Protein AF-A0ABD7TT20-F1 (afdb_monomer)

Structure (mmCIF, N/CA/C/O backbone):
data_AF-A0ABD7TT20-F1
#
_entry.id   AF-A0ABD7TT20-F1
#
loop_
_atom_site.group_PDB
_atom_site.id
_atom_site.type_symbol
_atom_site.label_atom_id
_atom_site.label_alt_id
_atom_site.label_comp_id
_atom_site.label_asym_id
_atom_site.label_entity_id
_atom_site.label_seq_id
_atom_site.pdbx_PDB_ins_code
_atom_site.Cartn_x
_atom_site.Cartn_y
_atom_site.Cartn_z
_atom_site.occupancy
_atom_site.B_iso_or_equiv
_atom_site.auth_seq_id
_atom_site.auth_comp_id
_atom_site.auth_asym_id
_atom_site.auth_atom_id
_atom_site.pdbx_PDB_model_num
ATOM 1 N N . MET A 1 1 ? 23.352 17.289 -21.894 1.00 82.25 1 MET A N 1
ATOM 2 C CA . MET A 1 1 ? 22.065 17.000 -21.234 1.00 82.25 1 MET A CA 1
ATOM 3 C C . MET A 1 1 ? 21.741 15.534 -21.450 1.00 82.25 1 MET A C 1
ATOM 5 O O . MET A 1 1 ? 21.572 15.135 -22.595 1.00 82.25 1 MET A O 1
ATOM 9 N N . ILE A 1 2 ? 21.725 14.743 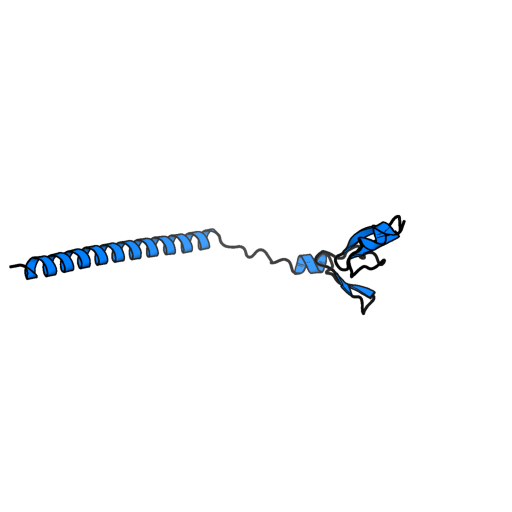-20.380 1.00 92.44 2 ILE A N 1
ATOM 10 C CA . ILE A 1 2 ? 21.410 13.306 -20.400 1.00 92.44 2 ILE A CA 1
ATOM 11 C C . ILE A 1 2 ? 20.335 13.056 -19.340 1.00 92.44 2 ILE A C 1
ATOM 13 O O . ILE A 1 2 ? 20.333 13.717 -18.303 1.00 92.44 2 ILE A O 1
ATOM 17 N N . VAL A 1 3 ? 19.407 12.138 -19.609 1.00 94.00 3 VAL A N 1
ATOM 18 C CA . VAL A 1 3 ? 18.374 11.738 -18.647 1.00 94.00 3 VAL A CA 1
ATOM 19 C C . VAL A 1 3 ? 18.703 10.352 -18.114 1.00 94.00 3 VAL A C 1
ATOM 21 O O . VAL A 1 3 ? 18.972 9.434 -18.885 1.00 94.00 3 VAL A O 1
ATOM 24 N N . TYR A 1 4 ? 18.659 10.218 -16.795 1.00 96.00 4 TYR A N 1
ATOM 25 C CA . TYR A 1 4 ? 18.738 8.946 -16.089 1.00 96.00 4 TYR A CA 1
ATOM 26 C C . TYR A 1 4 ? 17.387 8.646 -15.453 1.00 96.00 4 TYR A C 1
ATOM 28 O O . TYR A 1 4 ? 16.665 9.554 -15.055 1.00 96.00 4 TYR A O 1
ATOM 36 N N . TYR A 1 5 ? 17.054 7.375 -15.328 1.00 95.56 5 TYR A N 1
ATOM 37 C CA . TYR A 1 5 ? 15.871 6.894 -14.634 1.00 95.56 5 TYR A CA 1
ATOM 38 C C . TYR A 1 5 ? 16.337 6.087 -13.430 1.00 95.56 5 TYR A C 1
ATOM 40 O O . TYR A 1 5 ? 17.174 5.202 -13.592 1.00 95.56 5 TYR A O 1
ATOM 48 N N . SER A 1 6 ? 15.818 6.354 -12.230 1.00 95.56 6 SER A N 1
ATOM 49 C CA . SER A 1 6 ? 15.973 5.397 -11.125 1.00 95.56 6 SER A CA 1
A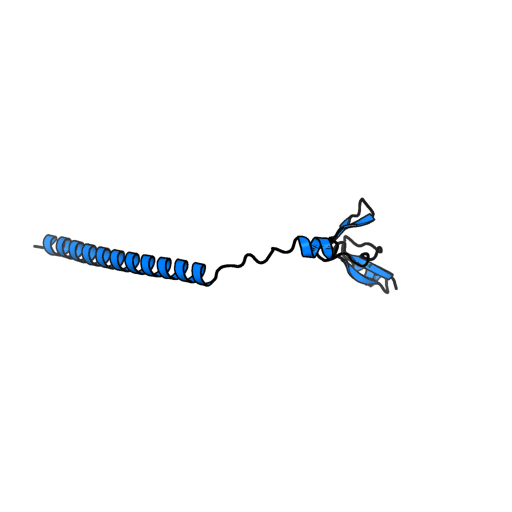TOM 50 C C . SER A 1 6 ? 15.371 4.057 -11.525 1.00 95.56 6 SER A C 1
ATOM 52 O O . SER A 1 6 ? 14.484 4.018 -12.371 1.00 95.56 6 SER A O 1
ATOM 54 N N . TYR A 1 7 ? 15.742 2.961 -10.868 1.00 95.62 7 TYR A N 1
ATOM 55 C CA . TYR A 1 7 ? 15.097 1.665 -11.132 1.00 95.62 7 TYR A CA 1
ATOM 56 C C . TYR A 1 7 ? 13.592 1.636 -10.804 1.00 95.62 7 TYR A C 1
ATOM 58 O O . TYR A 1 7 ? 12.914 0.686 -11.167 1.00 95.62 7 TYR A O 1
ATOM 66 N N . SER A 1 8 ? 13.043 2.679 -10.174 1.00 93.81 8 SER A N 1
ATOM 67 C CA . SER A 1 8 ? 11.601 2.887 -9.971 1.00 93.81 8 SER A CA 1
ATOM 68 C C . SER A 1 8 ? 10.931 3.753 -11.050 1.00 93.81 8 SER A C 1
ATOM 70 O O . SER A 1 8 ? 9.728 3.994 -10.985 1.00 93.81 8 SER A O 1
ATOM 72 N N . GLY A 1 9 ? 11.683 4.250 -12.037 1.00 91.88 9 GLY A N 1
ATOM 73 C CA . GLY A 1 9 ? 11.156 5.054 -13.144 1.00 91.88 9 GLY A CA 1
ATOM 74 C C . GLY A 1 9 ? 11.200 6.561 -12.952 1.00 91.88 9 GLY A C 1
ATOM 75 O O . GLY A 1 9 ? 10.742 7.279 -13.840 1.00 91.88 9 GLY A O 1
ATOM 76 N N . GLN A 1 10 ? 11.737 7.061 -11.837 1.00 93.12 10 GLN A N 1
ATOM 77 C CA . GLN A 1 10 ? 11.841 8.498 -11.609 1.00 93.12 10 GLN A CA 1
ATOM 78 C C . GLN A 1 10 ? 12.927 9.091 -12.519 1.00 93.12 10 GLN A C 1
ATOM 80 O O . GLN A 1 10 ? 14.070 8.635 -12.457 1.00 93.12 10 GLN A O 1
ATOM 85 N N . PRO A 1 11 ? 12.609 10.095 -13.355 1.00 94.25 11 PRO A N 1
ATOM 86 C CA . PRO A 1 11 ? 13.590 10.719 -14.229 1.00 94.25 11 PRO A CA 1
ATOM 87 C C . PRO A 1 11 ? 14.446 11.749 -13.479 1.00 94.25 11 PRO A C 1
ATOM 89 O O . PRO A 1 11 ? 13.948 12.523 -12.661 1.00 94.25 11 PRO A O 1
ATOM 92 N N . TYR A 1 12 ? 15.725 11.807 -13.832 1.00 94.88 12 TYR A N 1
ATOM 93 C CA . TYR A 1 12 ? 16.717 12.762 -13.357 1.00 94.88 12 TYR A CA 1
ATOM 94 C C . TYR A 1 12 ? 17.416 13.386 -14.557 1.00 94.88 12 TYR A C 1
ATOM 96 O O . TYR A 1 12 ? 17.975 12.689 -15.407 1.00 94.88 12 TYR A O 1
ATOM 104 N N . LEU A 1 13 ? 17.380 14.712 -14.624 1.00 94.75 13 LEU A N 1
ATOM 105 C CA . LEU A 1 13 ? 18.069 15.476 -15.649 1.00 94.75 13 LEU A CA 1
ATOM 106 C C . LEU A 1 13 ? 19.497 15.773 -15.192 1.00 94.75 13 LEU A C 1
ATOM 108 O O . LEU A 1 13 ? 19.685 16.358 -14.132 1.00 94.75 13 LEU A O 1
ATOM 112 N N . VAL A 1 14 ? 20.482 15.408 -16.010 1.00 94.56 14 VAL A N 1
ATOM 113 C CA . VAL A 1 14 ? 21.898 15.693 -15.761 1.00 94.56 14 VAL A CA 1
ATOM 114 C C . VAL A 1 14 ? 22.400 16.680 -16.806 1.00 94.56 14 VAL A C 1
ATOM 116 O O . VAL A 1 14 ? 22.430 16.380 -18.012 1.00 94.56 14 VAL A O 1
ATOM 119 N N . MET A 1 15 ? 22.785 17.872 -16.352 1.00 92.31 15 MET A N 1
ATOM 120 C CA . MET A 1 15 ? 23.358 18.911 -17.207 1.00 92.31 15 MET A CA 1
ATOM 121 C C . MET A 1 15 ? 24.869 19.044 -17.025 1.00 92.31 15 MET A C 1
ATOM 123 O O . MET A 1 15 ? 25.565 19.277 -18.014 1.00 92.31 15 MET A O 1
ATOM 127 N N . ASP A 1 16 ? 25.367 18.834 -15.808 1.00 92.75 16 ASP A N 1
ATOM 128 C CA . ASP A 1 16 ? 26.779 18.960 -15.448 1.00 92.75 16 ASP A CA 1
ATOM 129 C C . ASP A 1 16 ? 27.278 17.806 -14.553 1.00 92.75 16 ASP A C 1
ATOM 131 O O . ASP A 1 16 ? 26.575 16.827 -14.288 1.00 92.75 16 ASP A O 1
ATOM 135 N N . TYR A 1 17 ? 28.537 17.899 -14.117 1.00 87.62 17 TYR A N 1
ATOM 136 C CA . TYR A 1 17 ? 29.164 16.892 -13.261 1.00 87.62 17 TYR A CA 1
ATOM 137 C C . TYR A 1 17 ? 28.624 16.889 -11.823 1.00 87.62 17 TYR A C 1
ATOM 139 O O . TYR A 1 17 ? 28.674 15.861 -11.148 1.00 87.62 17 TYR A O 1
ATOM 147 N N . ASP A 1 18 ? 28.111 18.013 -11.329 1.00 91.12 18 ASP A N 1
ATOM 148 C CA . ASP A 1 18 ? 27.554 18.080 -9.979 1.00 91.12 18 ASP A CA 1
ATOM 149 C C . ASP A 1 18 ? 26.174 17.421 -9.910 1.00 91.12 18 ASP A C 1
ATOM 151 O O . ASP A 1 18 ? 25.826 16.837 -8.882 1.00 91.12 18 ASP A O 1
ATOM 155 N N . ASP A 1 19 ? 25.420 17.415 -11.008 1.00 90.12 19 ASP A N 1
ATOM 156 C CA . ASP A 1 19 ? 24.173 16.660 -11.126 1.00 90.12 19 ASP A CA 1
ATOM 157 C C . ASP A 1 19 ? 24.388 15.141 -11.083 1.00 90.12 19 ASP A C 1
ATOM 159 O O . ASP A 1 19 ? 23.569 14.427 -10.501 1.00 90.12 19 ASP A O 1
ATOM 163 N N . LEU A 1 20 ? 25.515 14.635 -11.604 1.00 88.12 20 LEU A N 1
ATOM 164 C CA . LEU A 1 20 ? 25.858 13.207 -11.512 1.00 88.12 20 LEU A CA 1
ATOM 165 C C . LEU A 1 20 ? 25.967 12.728 -10.060 1.00 88.12 20 LEU A C 1
ATOM 167 O O . LEU A 1 20 ? 25.612 11.592 -9.758 1.00 88.12 20 LEU A O 1
ATOM 171 N N . LYS A 1 21 ? 26.415 13.595 -9.144 1.00 89.50 21 LYS A N 1
ATOM 172 C CA . LYS A 1 21 ? 26.548 13.271 -7.713 1.00 89.50 21 LYS A CA 1
ATOM 173 C C . LYS A 1 21 ? 25.202 13.182 -6.989 1.00 89.50 21 LYS A C 1
ATOM 175 O O . LYS A 1 21 ? 25.152 12.668 -5.876 1.00 89.50 21 LYS A O 1
ATOM 180 N N . LYS A 1 22 ? 24.131 13.714 -7.587 1.00 91.31 22 LYS A N 1
ATOM 181 C CA . LYS A 1 22 ? 22.771 13.721 -7.021 1.00 91.31 22 LYS A CA 1
ATOM 182 C C . LYS A 1 22 ? 21.947 12.512 -7.468 1.00 91.31 22 LYS A C 1
ATOM 184 O O . LYS A 1 22 ? 20.815 12.353 -7.011 1.00 91.31 22 LYS A O 1
ATOM 189 N N . LEU A 1 23 ? 22.478 11.691 -8.376 1.00 92.00 23 LEU A N 1
ATOM 190 C CA . LEU A 1 23 ? 21.791 10.500 -8.855 1.00 92.00 23 LEU A CA 1
ATOM 191 C C . LEU A 1 23 ? 21.687 9.441 -7.744 1.00 92.00 23 LEU A C 1
ATOM 193 O O . LEU A 1 23 ? 22.619 9.278 -6.953 1.00 92.00 23 LEU A O 1
ATOM 197 N N . PRO A 1 24 ? 20.576 8.689 -7.689 1.00 93.62 24 PRO A N 1
ATOM 198 C CA . PRO A 1 24 ? 20.490 7.479 -6.881 1.00 93.62 24 PRO A CA 1
ATOM 199 C C . PRO A 1 24 ? 21.582 6.463 -7.244 1.00 93.62 24 PRO A C 1
ATOM 201 O O . PRO A 1 24 ? 22.110 6.468 -8.354 1.00 93.62 24 PRO A O 1
ATOM 204 N N . SER A 1 25 ? 21.860 5.529 -6.331 1.00 93.06 25 SER A N 1
ATOM 205 C CA . SER A 1 25 ? 22.822 4.441 -6.563 1.00 93.06 25 SER A CA 1
ATOM 206 C C . SER A 1 25 ? 22.431 3.520 -7.722 1.00 93.06 25 SER A C 1
ATOM 208 O O . SER A 1 25 ? 23.305 2.955 -8.372 1.00 93.06 25 SER A O 1
ATOM 210 N N . GLN A 1 26 ? 21.130 3.370 -7.977 1.00 95.12 26 GLN A N 1
ATOM 211 C CA . GLN A 1 26 ? 20.578 2.512 -9.021 1.00 95.12 26 GLN A CA 1
ATOM 212 C C . GLN A 1 26 ? 19.818 3.348 -10.043 1.00 95.12 26 GLN A C 1
ATOM 214 O O . GLN A 1 26 ? 18.686 3.788 -9.807 1.00 95.12 26 GLN A O 1
ATOM 219 N N . VAL A 1 27 ? 20.467 3.570 -11.182 1.00 95.62 27 VAL A N 1
ATOM 220 C CA . VAL A 1 27 ? 19.929 4.328 -12.307 1.00 95.62 27 VAL A CA 1
ATOM 221 C C . VAL A 1 27 ? 20.267 3.654 -13.629 1.00 95.62 27 VAL A C 1
ATOM 223 O O . VAL A 1 27 ? 21.306 3.020 -13.778 1.00 95.62 27 VAL A O 1
ATOM 226 N N . THR A 1 28 ? 19.403 3.840 -14.616 1.00 95.69 28 THR A N 1
ATOM 227 C CA . THR A 1 28 ? 19.594 3.400 -15.997 1.00 95.69 28 THR A CA 1
ATOM 228 C C . THR A 1 28 ? 19.331 4.560 -16.952 1.00 95.69 28 THR A C 1
ATOM 230 O O . THR A 1 28 ? 18.571 5.474 -16.641 1.00 95.69 28 THR A O 1
ATOM 233 N N . GLN A 1 29 ? 19.947 4.548 -18.131 1.00 94.94 29 GLN A N 1
ATOM 234 C CA . GLN A 1 29 ? 19.588 5.479 -19.213 1.00 94.94 29 GLN A CA 1
ATOM 235 C C . GLN A 1 29 ? 18.435 4.937 -20.074 1.00 94.94 29 GLN A C 1
ATOM 237 O O . GLN A 1 29 ? 17.923 5.633 -20.949 1.00 94.94 29 GLN A O 1
ATOM 242 N N . ILE A 1 30 ? 18.013 3.692 -19.832 1.00 95.62 30 ILE A N 1
ATOM 243 C CA . ILE A 1 30 ? 16.923 3.050 -20.560 1.00 95.62 30 ILE A CA 1
ATOM 244 C C . ILE A 1 30 ? 15.597 3.596 -20.028 1.00 95.62 30 ILE A C 1
ATOM 246 O O . ILE A 1 30 ? 15.226 3.350 -18.882 1.00 95.62 30 ILE A O 1
ATOM 250 N N . LYS A 1 31 ? 14.868 4.328 -20.873 1.00 93.56 31 LYS A N 1
ATOM 251 C CA . LYS A 1 31 ? 13.541 4.868 -20.548 1.00 93.56 31 LYS A CA 1
ATOM 252 C C . LYS A 1 31 ? 12.534 3.727 -20.306 1.00 93.56 31 LYS A C 1
ATOM 254 O O . LYS A 1 31 ? 12.534 2.775 -21.090 1.00 93.56 31 LYS A O 1
ATOM 259 N N . PRO A 1 32 ? 11.641 3.841 -19.300 1.00 92.88 32 PRO A N 1
ATOM 260 C CA . PRO A 1 32 ? 10.485 2.960 -19.177 1.00 92.88 32 PRO A CA 1
ATOM 261 C C . PRO A 1 32 ? 9.693 2.890 -20.495 1.00 92.88 32 PRO A C 1
ATOM 263 O O . PRO A 1 32 ? 9.364 3.945 -21.053 1.00 92.88 32 PRO A O 1
ATOM 266 N N . PRO A 1 33 ? 9.393 1.691 -21.023 1.00 91.81 33 PRO A N 1
ATOM 267 C CA . PRO A 1 33 ? 8.589 1.546 -22.226 1.00 91.81 33 PRO A CA 1
ATOM 268 C C . PRO A 1 33 ? 7.196 2.145 -22.023 1.00 91.81 33 PRO A C 1
ATOM 270 O O . PRO A 1 33 ? 6.662 2.193 -20.916 1.00 91.81 33 PRO A O 1
ATOM 273 N N . GLU A 1 34 ? 6.588 2.608 -23.108 1.00 88.75 34 GLU A N 1
ATOM 274 C CA . GLU A 1 34 ? 5.210 3.087 -23.051 1.00 88.75 34 GLU A CA 1
ATOM 275 C C . GLU A 1 34 ? 4.252 1.904 -22.855 1.00 88.75 34 GLU A C 1
ATOM 277 O O . GLU A 1 34 ? 4.439 0.834 -23.431 1.00 88.75 34 GLU A O 1
ATOM 282 N N . GLY A 1 35 ? 3.219 2.091 -22.031 1.00 84.19 35 GLY A N 1
ATOM 283 C CA . GLY A 1 35 ? 2.177 1.082 -21.817 1.00 84.19 35 GLY A CA 1
ATOM 284 C C . GLY A 1 35 ? 2.399 0.120 -20.646 1.00 84.19 35 GLY A C 1
ATOM 285 O O . GLY A 1 35 ? 1.485 -0.657 -20.357 1.00 84.19 35 GLY A O 1
ATOM 286 N N . ILE A 1 36 ? 3.530 0.201 -19.932 1.00 90.12 36 ILE A N 1
ATOM 287 C CA . ILE A 1 36 ? 3.644 -0.420 -18.603 1.00 90.12 36 ILE A CA 1
ATOM 288 C C . ILE A 1 36 ? 2.960 0.464 -17.557 1.00 90.12 36 ILE A C 1
ATOM 290 O O . ILE A 1 36 ? 3.094 1.688 -17.555 1.00 90.12 36 ILE A O 1
ATOM 294 N N . TYR A 1 37 ? 2.194 -0.165 -16.679 1.00 87.56 37 TYR A N 1
ATOM 295 C CA . TYR A 1 37 ? 1.429 0.473 -15.621 1.00 87.56 37 TYR A CA 1
ATOM 296 C C . TYR A 1 37 ? 2.134 0.285 -14.282 1.00 87.56 37 TYR A C 1
ATOM 298 O O . TYR A 1 37 ? 2.710 -0.769 -14.012 1.00 87.56 37 TYR A O 1
ATOM 306 N N . ALA A 1 38 ? 2.099 1.319 -13.442 1.00 83.50 38 ALA A N 1
ATOM 307 C CA . ALA A 1 38 ? 2.659 1.245 -12.099 1.00 83.50 38 ALA A CA 1
ATOM 308 C C . ALA A 1 38 ? 1.864 0.249 -11.224 1.00 83.50 38 ALA A C 1
ATOM 310 O O . ALA A 1 38 ? 0.638 0.180 -11.356 1.00 83.50 38 ALA A O 1
ATOM 311 N N . PRO A 1 39 ? 2.523 -0.472 -10.295 1.00 88.75 39 PRO A N 1
ATOM 312 C CA . PRO A 1 39 ? 3.961 -0.429 -10.000 1.00 88.75 39 PRO A CA 1
ATOM 313 C C . PRO A 1 39 ? 4.823 -1.184 -11.035 1.00 88.75 39 PRO A C 1
ATOM 315 O O . PRO A 1 39 ? 4.443 -2.252 -11.508 1.00 88.75 39 PRO A O 1
ATOM 318 N N . TYR A 1 40 ? 6.004 -0.640 -11.352 1.00 93.25 40 TYR A N 1
ATOM 319 C CA . TYR A 1 40 ? 7.011 -1.245 -12.238 1.00 93.25 40 TYR A CA 1
ATOM 320 C C . TYR A 1 40 ? 8.437 -0.958 -11.737 1.00 93.25 40 TYR A C 1
ATOM 322 O O . TYR A 1 40 ? 8.639 -0.039 -10.940 1.00 93.25 40 TYR A O 1
ATOM 330 N N . HIS A 1 41 ? 9.422 -1.734 -12.195 1.00 95.25 41 HIS A N 1
ATOM 331 C CA . HIS A 1 41 ? 10.839 -1.545 -11.864 1.00 95.25 41 HIS A CA 1
ATOM 332 C C . HIS A 1 41 ? 11.772 -1.968 -13.009 1.00 95.25 41 HIS A C 1
ATOM 334 O O . HIS A 1 41 ? 11.348 -2.669 -13.923 1.00 95.25 41 HIS A O 1
ATOM 340 N N . PHE A 1 42 ? 13.030 -1.534 -12.976 1.00 96.69 42 PHE A N 1
ATOM 341 C CA . PHE A 1 42 ? 14.068 -1.970 -13.913 1.00 96.69 42 PHE A CA 1
ATOM 342 C C . PHE A 1 42 ? 14.799 -3.207 -13.373 1.00 96.69 42 PHE A C 1
ATOM 344 O O . PHE A 1 42 ? 15.283 -3.183 -12.240 1.00 96.69 42 PHE A O 1
ATOM 351 N N . ASP A 1 43 ? 14.881 -4.265 -14.178 1.00 95.94 43 ASP A N 1
ATOM 352 C CA . ASP A 1 43 ? 15.703 -5.446 -13.914 1.00 95.94 43 ASP A CA 1
ATOM 353 C C . ASP A 1 43 ? 17.073 -5.258 -14.574 1.00 95.94 43 ASP A C 1
ATOM 355 O O . ASP A 1 43 ? 17.190 -5.177 -15.798 1.00 95.94 43 ASP A O 1
ATOM 359 N N . GLU A 1 44 ? 18.122 -5.170 -13.759 1.00 94.69 44 GLU A N 1
ATOM 360 C CA . GLU A 1 44 ? 19.488 -4.955 -14.236 1.00 94.69 44 GLU A CA 1
ATOM 361 C C . GLU A 1 44 ? 20.139 -6.191 -14.861 1.00 94.69 44 GLU A C 1
ATOM 363 O O . GLU A 1 44 ? 21.056 -6.041 -15.668 1.00 94.69 44 GLU A O 1
ATOM 368 N N . ASN A 1 45 ? 19.667 -7.395 -14.525 1.00 94.75 45 ASN A N 1
ATOM 369 C CA . ASN A 1 45 ? 20.192 -8.635 -15.091 1.00 94.75 45 ASN A CA 1
ATOM 370 C C . ASN A 1 45 ? 19.684 -8.826 -16.519 1.00 94.75 45 ASN A C 1
ATOM 372 O O . ASN A 1 45 ? 20.437 -9.232 -17.402 1.00 94.75 45 ASN A O 1
ATOM 376 N N . GLU A 1 46 ? 18.406 -8.520 -16.738 1.00 92.88 46 GLU A N 1
ATOM 377 C CA . GLU A 1 46 ? 17.771 -8.624 -18.052 1.00 92.88 46 GLU A CA 1
ATOM 378 C C . GLU A 1 46 ? 17.887 -7.329 -18.873 1.00 92.88 46 GLU A C 1
ATOM 380 O O . GLU A 1 46 ? 17.738 -7.347 -20.095 1.00 92.88 46 GLU A O 1
ATOM 385 N N . GLY A 1 47 ? 18.183 -6.198 -18.226 1.00 93.81 47 GLY A N 1
ATOM 386 C CA . GLY A 1 47 ? 18.293 -4.890 -18.869 1.00 93.81 47 GLY A CA 1
ATOM 387 C C . GLY A 1 47 ? 16.950 -4.331 -19.350 1.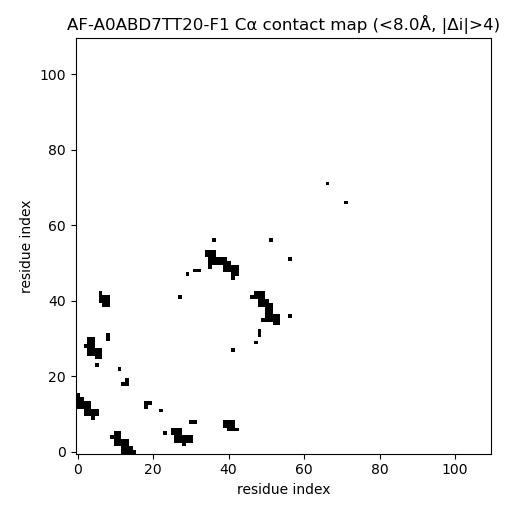00 93.81 47 GLY A C 1
ATOM 388 O O . GLY A 1 47 ? 16.921 -3.529 -20.288 1.00 93.81 47 GLY A O 1
ATOM 389 N N . VAL A 1 48 ? 15.837 -4.754 -18.742 1.00 95.00 48 VAL A N 1
ATOM 390 C CA . VAL A 1 48 ? 14.470 -4.417 -19.168 1.00 95.00 48 VAL A CA 1
ATOM 391 C C . VAL A 1 48 ? 13.608 -3.930 -18.008 1.00 95.00 48 VAL A C 1
ATOM 393 O O . VAL A 1 48 ? 13.879 -4.177 -16.838 1.00 95.00 48 VAL A O 1
ATOM 396 N N . TRP A 1 49 ? 12.536 -3.216 -18.342 1.00 95.19 49 TRP A N 1
ATOM 397 C CA . TRP A 1 49 ? 11.537 -2.783 -17.372 1.00 95.19 49 TRP A CA 1
ATOM 398 C C . TRP A 1 49 ? 10.468 -3.856 -17.176 1.00 95.19 49 TRP A C 1
ATOM 400 O O . TRP A 1 49 ? 9.836 -4.286 -18.140 1.00 95.19 49 TRP A O 1
ATOM 410 N N . ILE A 1 50 ? 10.223 -4.221 -15.922 1.00 94.00 50 ILE A N 1
ATOM 411 C CA . ILE A 1 50 ? 9.216 -5.188 -15.496 1.00 94.00 50 ILE A CA 1
ATOM 412 C C . ILE A 1 50 ? 8.025 -4.439 -14.896 1.00 94.00 50 ILE A C 1
ATOM 414 O O . ILE A 1 50 ? 8.153 -3.709 -13.912 1.00 94.00 50 ILE A O 1
ATOM 418 N N . GLY A 1 51 ? 6.846 -4.635 -15.479 1.00 90.50 51 GLY A N 1
ATOM 419 C CA . GLY A 1 51 ? 5.592 -4.024 -15.048 1.00 90.50 51 GLY A CA 1
ATOM 420 C C . GLY A 1 51 ? 4.391 -4.752 -15.643 1.00 90.50 51 GLY A C 1
ATOM 421 O O . GLY A 1 51 ? 4.550 -5.663 -16.450 1.00 90.50 51 GLY A O 1
ATOM 422 N N . SER A 1 52 ? 3.184 -4.355 -15.242 1.00 91.38 52 SER A N 1
ATOM 423 C CA . SER A 1 52 ? 1.951 -4.895 -15.831 1.00 91.38 52 SER A CA 1
ATOM 424 C C . SER A 1 52 ? 1.516 -4.063 -17.029 1.00 91.38 52 SER A C 1
ATOM 426 O O . SER A 1 52 ? 1.650 -2.842 -17.023 1.00 91.38 52 SER A O 1
ATOM 428 N N . THR A 1 53 ? 0.920 -4.690 -18.035 1.00 90.88 53 THR A N 1
ATOM 429 C CA . THR A 1 53 ? 0.136 -3.955 -19.035 1.00 90.88 53 THR A CA 1
ATOM 430 C C . THR A 1 53 ? -1.124 -3.365 -18.397 1.00 90.88 53 THR A C 1
ATOM 432 O O . THR A 1 53 ? -1.589 -3.828 -17.353 1.00 90.88 53 THR A O 1
ATOM 435 N N . LYS A 1 54 ? -1.747 -2.379 -19.055 1.00 85.62 54 LYS A N 1
ATOM 436 C CA . LYS A 1 54 ? -3.059 -1.855 -18.635 1.00 85.62 54 LYS A CA 1
ATOM 437 C C . LYS A 1 54 ? -4.096 -2.973 -18.448 1.00 85.62 54 LYS A C 1
ATOM 439 O O . LYS A 1 54 ? -4.800 -2.988 -17.447 1.00 85.62 54 LYS A O 1
ATOM 444 N N . GLN A 1 55 ? -4.165 -3.918 -19.387 1.00 85.50 55 GLN A N 1
ATOM 445 C CA . GLN A 1 55 ? -5.136 -5.013 -19.343 1.00 85.50 55 GLN A CA 1
ATOM 446 C C . GLN A 1 55 ? -4.898 -5.946 -18.148 1.00 85.50 55 GLN A C 1
ATOM 448 O O . GLN A 1 55 ? -5.850 -6.354 -17.485 1.00 85.50 55 GLN A O 1
ATOM 453 N N . GLU A 1 56 ? -3.641 -6.287 -17.862 1.00 86.81 56 GLU A N 1
ATOM 454 C CA . GLU A 1 56 ? -3.284 -7.110 -16.702 1.00 86.81 56 GLU A CA 1
ATOM 455 C C . GLU A 1 56 ? -3.564 -6.381 -15.392 1.00 86.81 56 GLU A C 1
ATOM 457 O O . GLU A 1 56 ? -4.133 -6.973 -14.476 1.00 86.81 56 GLU A O 1
ATOM 462 N N . PHE A 1 57 ? -3.224 -5.093 -15.323 1.00 86.12 57 PHE A N 1
ATOM 463 C CA . PHE A 1 57 ? -3.524 -4.253 -14.171 1.00 86.12 57 PHE A CA 1
ATOM 464 C C . PHE A 1 57 ? -5.033 -4.208 -13.904 1.00 86.12 57 PHE A C 1
ATOM 466 O O . PHE A 1 57 ? -5.470 -4.513 -12.799 1.00 86.12 57 PHE A O 1
ATOM 473 N N . GLU A 1 58 ? -5.841 -3.922 -14.927 1.00 84.44 58 GLU A N 1
ATOM 474 C CA . GLU A 1 58 ? -7.303 -3.865 -14.817 1.00 84.44 58 GLU A CA 1
ATOM 475 C C . GLU A 1 58 ? -7.924 -5.220 -14.453 1.00 84.44 58 GLU A C 1
ATOM 477 O O . GLU A 1 58 ? -8.863 -5.278 -13.662 1.00 84.44 58 GLU A O 1
ATOM 482 N N . LYS A 1 59 ? -7.388 -6.326 -14.980 1.00 85.31 59 LYS A N 1
ATOM 483 C CA . LYS A 1 59 ? -7.839 -7.685 -14.639 1.00 85.31 59 LYS A CA 1
ATOM 484 C C . LYS A 1 59 ? -7.548 -8.050 -13.182 1.00 85.31 59 LYS A C 1
ATOM 486 O O . LYS A 1 59 ? -8.305 -8.822 -12.591 1.00 85.31 59 LYS A O 1
ATOM 491 N N . ASN A 1 60 ? -6.451 -7.528 -12.640 1.00 80.94 60 ASN A N 1
ATOM 492 C CA . ASN A 1 60 ? -5.994 -7.780 -11.277 1.00 80.94 60 ASN A CA 1
ATOM 493 C C . ASN A 1 60 ? -6.533 -6.764 -10.264 1.00 80.94 60 ASN A C 1
ATOM 495 O O . ASN A 1 60 ? -6.283 -6.931 -9.068 1.00 80.94 60 ASN A O 1
ATOM 499 N N . LEU A 1 61 ? -7.278 -5.739 -10.702 1.00 79.50 61 LEU A N 1
ATOM 500 C CA . LEU A 1 61 ? -8.016 -4.894 -9.773 1.00 79.50 61 LEU A CA 1
ATOM 501 C C . LEU A 1 61 ? -8.921 -5.797 -8.929 1.00 79.50 61 LEU A C 1
ATOM 503 O O . LEU A 1 61 ? -9.576 -6.692 -9.482 1.00 79.50 61 LEU A O 1
ATOM 507 N N . PRO A 1 62 ? -8.971 -5.591 -7.600 1.00 78.62 62 PRO 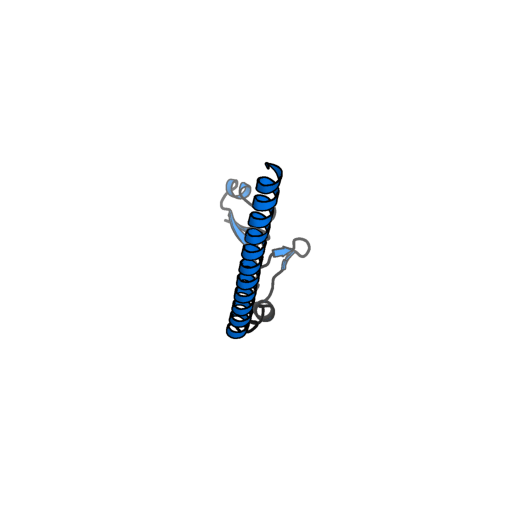A N 1
ATOM 508 C CA . PRO A 1 62 ? -9.984 -6.223 -6.781 1.00 78.62 62 PRO A CA 1
ATOM 509 C C . PRO A 1 62 ? -11.324 -5.950 -7.451 1.00 78.62 62 PRO A C 1
ATOM 511 O O . PRO A 1 62 ? -11.725 -4.796 -7.596 1.00 78.62 62 PRO A O 1
ATOM 514 N N . LYS A 1 63 ? -11.990 -7.005 -7.931 1.00 74.75 63 LYS A N 1
ATOM 515 C CA . LYS A 1 63 ? -13.374 -6.867 -8.375 1.00 74.75 63 LYS A CA 1
ATOM 516 C C . LYS A 1 63 ? -14.104 -6.312 -7.173 1.00 74.75 63 LYS A C 1
ATOM 518 O O . LYS A 1 63 ? -13.959 -6.913 -6.108 1.00 74.75 63 LYS A O 1
ATOM 523 N N . ASP A 1 64 ? -14.813 -5.196 -7.336 1.00 64.00 64 ASP A N 1
ATOM 524 C CA . ASP A 1 64 ? -15.673 -4.653 -6.291 1.00 64.00 64 ASP A CA 1
ATOM 525 C C . ASP A 1 64 ? -16.484 -5.818 -5.732 1.00 64.00 64 ASP A C 1
ATOM 527 O O . ASP A 1 64 ? -17.423 -6.319 -6.360 1.00 64.00 64 ASP A O 1
ATOM 531 N N . ALA A 1 65 ? -16.071 -6.320 -4.569 1.00 61.03 65 ALA A N 1
ATOM 532 C CA . ALA A 1 65 ? -16.942 -7.150 -3.784 1.00 61.03 65 ALA A CA 1
ATOM 533 C C . ALA A 1 65 ? -18.075 -6.187 -3.485 1.00 61.03 65 ALA A C 1
ATOM 535 O O . ALA A 1 65 ? -17.852 -5.155 -2.854 1.00 61.03 65 ALA A O 1
ATOM 536 N N . THR A 1 66 ? -19.255 -6.455 -4.033 1.00 63.25 66 THR A N 1
ATOM 537 C CA . THR A 1 66 ? -20.456 -5.711 -3.686 1.00 63.25 66 THR A CA 1
ATOM 538 C C . THR A 1 66 ? -20.670 -5.978 -2.206 1.00 63.25 66 THR A C 1
ATOM 540 O O . THR A 1 66 ? -21.282 -6.968 -1.809 1.00 63.25 66 THR A O 1
ATOM 543 N N . VAL A 1 67 ? -20.050 -5.148 -1.367 1.00 69.31 67 VAL A N 1
ATOM 544 C CA . VAL A 1 67 ? -20.247 -5.180 0.068 1.00 69.31 67 VAL A CA 1
ATOM 545 C C . VAL A 1 67 ? -21.704 -4.812 0.230 1.00 69.31 67 VAL A C 1
ATOM 547 O O . VAL A 1 67 ? -22.125 -3.705 -0.106 1.00 69.31 67 VAL A O 1
ATOM 550 N N . ASN A 1 68 ? -22.502 -5.784 0.657 1.00 83.88 68 ASN A N 1
ATOM 551 C CA . ASN A 1 68 ? -23.888 -5.527 0.980 1.00 83.88 68 ASN A CA 1
ATOM 552 C C . ASN A 1 68 ? -23.891 -4.688 2.262 1.00 83.88 68 ASN A C 1
ATOM 554 O O . ASN A 1 68 ? -23.844 -5.221 3.372 1.00 83.88 68 ASN A O 1
ATOM 558 N N . ASN A 1 69 ? -23.855 -3.368 2.082 1.00 85.62 69 ASN A N 1
ATOM 559 C CA . ASN A 1 69 ? -23.766 -2.406 3.170 1.00 85.62 69 ASN A CA 1
ATOM 560 C C . ASN A 1 69 ? -24.940 -2.567 4.137 1.00 85.62 69 ASN A C 1
ATOM 562 O O . ASN A 1 69 ? -24.726 -2.478 5.339 1.00 85.62 69 ASN A O 1
ATOM 566 N N . ASP A 1 70 ? -26.136 -2.903 3.649 1.00 88.62 70 ASP A N 1
ATOM 567 C CA . ASP A 1 70 ? -27.309 -3.134 4.498 1.00 88.62 70 ASP A CA 1
ATOM 568 C C . ASP A 1 70 ? -27.121 -4.357 5.407 1.00 88.62 70 ASP A C 1
ATOM 570 O O . ASP A 1 70 ? -27.408 -4.299 6.605 1.00 88.62 70 ASP A O 1
ATOM 574 N N . LEU A 1 71 ? -26.569 -5.452 4.870 1.00 91.44 71 LEU A N 1
ATOM 575 C CA . LEU A 1 71 ? -26.229 -6.638 5.659 1.00 91.44 71 LEU A CA 1
ATOM 576 C C . LEU A 1 71 ? -25.140 -6.326 6.692 1.00 91.44 71 LEU A C 1
ATOM 578 O O . LEU A 1 71 ? -25.259 -6.732 7.848 1.00 91.44 71 LEU A O 1
ATOM 582 N N . LEU A 1 72 ? -24.094 -5.595 6.297 1.00 92.25 72 LEU A N 1
ATOM 583 C CA . LEU A 1 72 ? -23.006 -5.211 7.197 1.00 92.25 72 LEU A CA 1
ATOM 584 C C . LEU A 1 72 ? -23.506 -4.298 8.323 1.00 92.25 72 LEU A C 1
ATOM 586 O O . LEU A 1 72 ? -23.194 -4.538 9.489 1.00 92.25 72 LEU A O 1
ATOM 590 N N .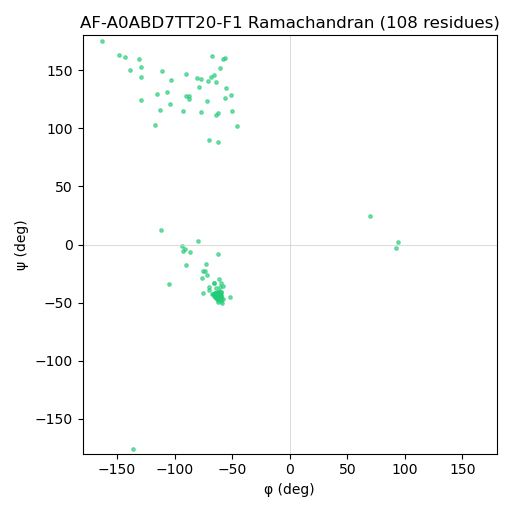 ILE A 1 73 ? -24.312 -3.288 7.992 1.00 94.81 73 ILE A N 1
ATOM 591 C CA . ILE A 1 73 ? -24.927 -2.377 8.961 1.00 94.81 73 ILE A CA 1
ATOM 592 C C . ILE A 1 73 ? -25.803 -3.175 9.923 1.00 94.81 73 ILE A C 1
ATOM 594 O O . ILE A 1 73 ? -25.628 -3.051 11.130 1.00 94.81 73 ILE A O 1
ATOM 598 N N . SER A 1 74 ? -26.667 -4.060 9.417 1.00 95.19 74 SER A N 1
ATOM 599 C CA . SER A 1 74 ? -27.526 -4.904 10.255 1.00 95.19 74 SER A CA 1
ATOM 600 C C . SER A 1 74 ? -26.718 -5.765 11.234 1.00 95.19 74 SER A C 1
ATOM 602 O O . SER A 1 74 ? -27.000 -5.780 12.435 1.00 95.19 74 SER A O 1
ATOM 604 N N . GLN A 1 75 ? -25.658 -6.425 10.756 1.00 95.69 75 GLN A N 1
ATOM 605 C CA . GLN A 1 75 ? -24.772 -7.231 11.600 1.00 95.69 75 GLN A CA 1
ATOM 606 C C . GLN A 1 75 ? -24.062 -6.392 12.669 1.00 95.69 75 GLN A C 1
ATOM 608 O O . GLN A 1 75 ? -23.939 -6.825 13.819 1.00 95.69 75 GLN A O 1
ATOM 613 N N . LEU A 1 76 ? -23.600 -5.192 12.311 1.00 97.50 76 LEU A N 1
ATOM 614 C CA . LEU A 1 76 ? -22.960 -4.274 13.248 1.00 97.50 76 LEU A CA 1
ATOM 615 C C . LEU A 1 76 ? -23.953 -3.756 14.292 1.00 97.50 76 LEU A C 1
ATOM 617 O O . LEU A 1 76 ? -23.626 -3.764 15.476 1.00 97.50 76 LEU A O 1
ATOM 621 N N . THR A 1 77 ? -25.174 -3.395 13.896 1.00 97.31 77 THR A N 1
ATOM 622 C CA . THR A 1 77 ? -26.234 -2.963 14.817 1.00 97.31 77 THR A CA 1
ATOM 623 C C . THR A 1 77 ? -26.574 -4.053 15.831 1.00 97.31 77 THR A C 1
ATOM 625 O O . THR A 1 77 ? -26.630 -3.772 17.027 1.00 97.31 77 THR A O 1
ATOM 628 N N . VAL A 1 78 ? -26.728 -5.308 15.392 1.00 98.00 78 VAL A N 1
ATOM 629 C CA . VAL A 1 78 ? -26.963 -6.437 16.311 1.00 98.00 78 VAL A CA 1
ATOM 630 C C . VAL A 1 78 ? -25.785 -6.614 17.268 1.00 98.00 78 VAL A C 1
ATOM 632 O O . VAL A 1 78 ? -25.990 -6.787 18.469 1.00 98.00 78 VAL A O 1
ATOM 635 N N . LYS A 1 79 ? -24.545 -6.535 16.769 1.00 97.69 79 LYS A N 1
ATOM 636 C CA . LYS A 1 79 ? -23.348 -6.661 17.611 1.00 97.69 79 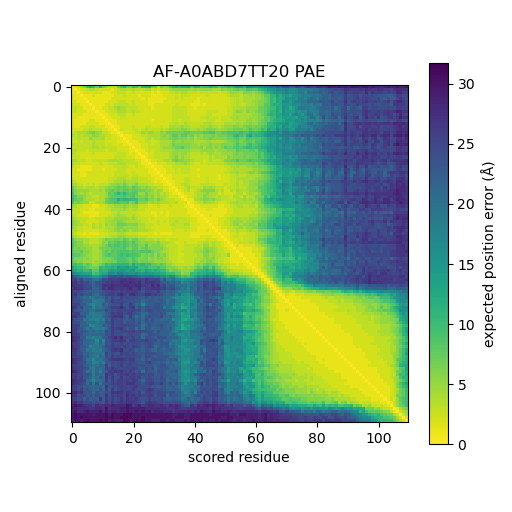LYS A CA 1
ATOM 637 C C . LYS A 1 79 ? -23.289 -5.570 18.683 1.00 97.69 79 LYS A C 1
ATOM 639 O O . LYS A 1 79 ? -23.007 -5.890 19.834 1.00 97.69 79 LYS A O 1
ATOM 644 N N . VAL A 1 80 ? -23.590 -4.321 18.327 1.00 98.44 80 VAL A N 1
ATOM 645 C CA . VAL A 1 80 ? -23.634 -3.197 19.276 1.00 98.44 80 VAL A CA 1
ATOM 646 C C . VAL A 1 80 ? -24.705 -3.432 20.341 1.00 98.44 80 VAL A C 1
ATOM 648 O O . VAL A 1 80 ? -24.396 -3.363 21.527 1.00 98.44 80 VAL A O 1
ATOM 651 N N . ALA A 1 81 ? -25.922 -3.816 19.948 1.00 97.94 81 ALA A N 1
ATOM 652 C CA . ALA A 1 81 ? -27.005 -4.085 20.896 1.00 97.94 81 ALA A CA 1
ATOM 653 C C . ALA A 1 81 ? -26.659 -5.217 21.887 1.00 97.94 81 ALA A C 1
ATOM 655 O O . ALA A 1 81 ? -26.933 -5.119 23.085 1.00 97.94 81 ALA A O 1
ATOM 656 N N . LEU A 1 82 ? -26.010 -6.286 21.409 1.00 98.00 82 LEU A N 1
ATOM 657 C CA . LEU A 1 82 ? -25.535 -7.375 22.268 1.00 98.00 82 LEU A CA 1
ATOM 658 C C . LEU A 1 82 ? -24.453 -6.902 23.249 1.00 98.00 82 LEU A C 1
ATOM 660 O O . LEU A 1 82 ? -24.491 -7.265 24.425 1.00 98.00 82 LEU A O 1
ATOM 664 N N . GLN A 1 83 ? -23.513 -6.072 22.792 1.00 98.06 83 GLN A N 1
ATOM 665 C CA . GLN A 1 83 ? -22.469 -5.505 23.649 1.00 98.06 83 GLN A CA 1
ATOM 666 C C . GLN A 1 83 ? -23.051 -4.574 24.720 1.00 98.06 83 GLN A C 1
ATOM 668 O O . GLN A 1 83 ? -22.653 -4.654 25.881 1.00 98.06 83 GLN A O 1
ATOM 673 N N . GLU A 1 84 ? -24.029 -3.737 24.375 1.00 97.81 84 GLU A N 1
ATOM 674 C CA . GLU A 1 84 ? -24.720 -2.868 25.335 1.00 97.81 84 GLU A CA 1
ATOM 675 C C . GLU A 1 84 ? -25.453 -3.674 26.416 1.00 97.81 84 GLU A C 1
ATOM 677 O O . GLU A 1 84 ? -25.396 -3.333 27.604 1.00 97.81 84 GLU A O 1
ATOM 682 N N . ASN A 1 85 ? -26.087 -4.786 26.031 1.00 98.00 85 ASN A N 1
ATOM 683 C CA . ASN A 1 85 ? -26.730 -5.692 26.977 1.00 98.00 85 ASN A CA 1
ATOM 684 C C . ASN A 1 85 ? -25.715 -6.316 27.950 1.00 98.00 85 ASN A C 1
ATOM 686 O O . ASN A 1 85 ? -25.918 -6.263 29.165 1.00 98.00 85 ASN A O 1
ATOM 690 N N . GLN A 1 86 ? -24.590 -6.821 27.437 1.00 97.75 86 GLN A N 1
ATOM 691 C CA . GLN A 1 86 ? -23.512 -7.383 28.258 1.00 97.75 86 GLN A CA 1
ATOM 692 C C . GLN A 1 86 ? -22.924 -6.345 29.223 1.00 97.75 86 GLN A C 1
ATOM 694 O O . GLN A 1 86 ? -22.738 -6.634 30.404 1.00 97.75 86 GLN A O 1
ATOM 699 N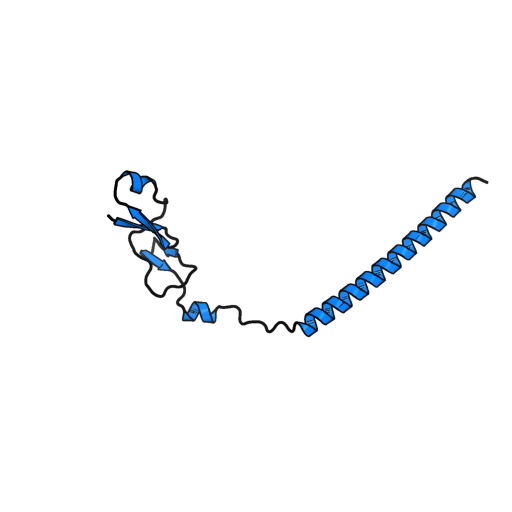 N . ILE A 1 87 ? -22.686 -5.115 28.759 1.00 98.31 87 ILE A N 1
ATOM 700 C CA . ILE A 1 87 ? -22.211 -4.013 29.610 1.00 98.31 87 ILE A CA 1
ATOM 701 C C . ILE A 1 87 ? -23.214 -3.724 30.731 1.00 98.31 87 ILE A C 1
ATOM 703 O O . ILE A 1 87 ? -22.821 -3.493 31.875 1.00 98.31 87 ILE A O 1
ATOM 707 N N . THR A 1 88 ? -24.510 -3.751 30.425 1.00 98.00 88 THR A N 1
ATOM 708 C CA . THR A 1 88 ? -25.572 -3.503 31.407 1.00 98.00 88 THR A CA 1
ATOM 709 C C . THR A 1 88 ? -25.609 -4.595 32.476 1.00 98.00 88 THR A C 1
ATOM 711 O O . THR A 1 88 ? -25.657 -4.289 33.668 1.00 98.00 88 THR A O 1
ATOM 714 N N . GLN A 1 89 ? -25.503 -5.861 32.069 1.00 97.75 89 GLN A N 1
ATOM 715 C CA . GLN A 1 89 ? -25.421 -6.997 32.990 1.00 97.75 89 GLN A CA 1
ATOM 716 C C . GLN A 1 89 ? -24.185 -6.913 33.892 1.00 97.75 89 GLN A C 1
ATOM 718 O O . GLN A 1 89 ? -24.301 -7.061 35.108 1.00 97.75 89 GLN A O 1
ATOM 723 N N . LEU A 1 90 ? -23.015 -6.610 33.320 1.00 98.06 90 LEU A N 1
ATOM 724 C CA . LEU A 1 90 ? -21.775 -6.445 34.081 1.00 98.06 90 LEU A CA 1
ATOM 725 C C . LEU A 1 90 ? -21.887 -5.323 35.117 1.00 98.06 90 LEU A C 1
ATOM 727 O O . LEU A 1 90 ? -21.487 -5.513 36.263 1.00 98.06 90 LEU A O 1
ATOM 731 N N . LYS A 1 91 ? -22.479 -4.178 34.752 1.00 96.56 91 LYS A N 1
ATOM 732 C CA . LYS A 1 91 ? -22.735 -3.083 35.702 1.00 96.56 91 LYS A CA 1
ATOM 733 C C . LYS A 1 91 ? -23.627 -3.539 36.857 1.00 96.56 91 LYS A C 1
ATOM 735 O O . LYS A 1 91 ? -23.307 -3.251 38.006 1.00 96.56 91 LYS A O 1
ATOM 740 N N . GLY A 1 92 ? -24.692 -4.287 36.563 1.00 97.38 92 GLY A N 1
ATOM 741 C CA . GLY A 1 92 ? -25.576 -4.852 37.584 1.00 97.38 92 GLY A CA 1
ATOM 742 C C . GLY A 1 92 ? -24.840 -5.779 38.556 1.00 97.38 92 GLY A C 1
ATOM 743 O O . GLY A 1 92 ? -24.959 -5.614 39.769 1.00 97.38 92 GLY A O 1
ATOM 744 N N . LEU A 1 93 ? -24.021 -6.699 38.037 1.00 97.44 93 LEU A N 1
ATOM 745 C CA . LEU A 1 93 ? -23.217 -7.612 38.857 1.00 97.44 93 LEU A CA 1
ATOM 746 C C . LEU A 1 93 ? -22.207 -6.863 39.735 1.00 97.44 93 LEU A C 1
ATOM 748 O O . LEU A 1 93 ? -22.065 -7.177 40.914 1.00 97.44 93 LEU A O 1
ATOM 752 N N . VAL A 1 94 ? -21.541 -5.839 39.195 1.00 97.31 94 VAL A N 1
ATOM 753 C CA . VAL A 1 94 ? -20.608 -5.002 39.965 1.00 97.31 94 VAL A CA 1
ATOM 754 C C . VAL A 1 94 ? -21.329 -4.269 41.098 1.00 97.31 94 VAL A C 1
ATOM 756 O O . VAL A 1 94 ? -20.828 -4.251 42.224 1.00 97.31 94 VAL A O 1
ATOM 759 N N . SER A 1 95 ? -22.506 -3.692 40.843 1.00 96.00 95 SER A N 1
ATOM 760 C CA . SER A 1 95 ? -23.313 -3.052 41.888 1.00 96.00 95 SER A CA 1
ATOM 761 C C . SER A 1 95 ? -23.726 -4.041 42.979 1.00 96.00 95 SER A C 1
ATOM 763 O O . SER A 1 95 ? -23.590 -3.725 44.159 1.00 96.00 95 SER A O 1
ATOM 765 N N . GLN A 1 96 ? -24.158 -5.245 42.599 1.00 95.75 96 GLN A N 1
ATOM 766 C CA . GLN A 1 96 ? -24.552 -6.290 43.543 1.00 95.75 96 GLN A CA 1
ATOM 767 C C . GLN A 1 96 ? -23.378 -6.724 44.435 1.00 95.75 96 GLN A C 1
ATOM 769 O O . GLN A 1 96 ? -23.488 -6.695 45.660 1.00 95.75 96 GLN A O 1
ATOM 774 N N . LEU A 1 97 ? -22.218 -7.015 43.840 1.00 96.25 97 LEU A N 1
ATOM 775 C CA . LEU A 1 97 ? -21.003 -7.365 44.584 1.00 96.25 97 LEU A CA 1
ATOM 776 C C . LEU A 1 97 ? -20.547 -6.231 45.513 1.00 96.25 97 LEU A C 1
ATOM 778 O O . LEU A 1 97 ? -20.088 -6.478 46.626 1.00 96.25 97 LEU A O 1
ATOM 782 N N . THR A 1 98 ? -20.696 -4.976 45.084 1.00 94.81 98 THR A N 1
ATOM 783 C CA . THR A 1 98 ? -20.351 -3.809 45.911 1.00 94.81 98 THR A CA 1
ATOM 784 C C . THR A 1 98 ? -21.228 -3.737 47.163 1.00 94.81 98 THR A C 1
ATOM 786 O O . THR A 1 98 ? -20.717 -3.470 48.253 1.00 94.81 98 THR A O 1
ATOM 789 N N . LEU A 1 99 ? -22.531 -4.009 47.030 1.00 93.88 99 LEU A N 1
ATOM 790 C CA . LEU A 1 99 ? -23.464 -4.060 48.159 1.00 93.88 99 LEU A CA 1
ATOM 791 C C . LEU A 1 99 ? -23.133 -5.208 49.117 1.00 93.88 99 LEU A C 1
ATOM 793 O O . LEU A 1 99 ? -23.079 -4.987 50.325 1.00 93.88 99 LEU A O 1
ATOM 797 N N . GLU A 1 100 ? -22.850 -6.402 48.595 1.00 94.31 100 GLU A N 1
ATOM 798 C CA . GLU A 1 100 ? -22.469 -7.563 49.410 1.00 94.31 100 GLU A CA 1
ATOM 799 C C . GLU A 1 100 ? -21.186 -7.300 50.209 1.00 94.31 100 GLU A C 1
ATOM 801 O O . GLU A 1 100 ? -21.132 -7.558 51.412 1.00 94.31 100 GLU A O 1
ATOM 806 N N . ILE A 1 101 ? -20.168 -6.698 49.584 1.00 94.12 101 ILE A N 1
ATOM 807 C CA . ILE A 1 101 ? -18.929 -6.313 50.273 1.00 94.12 101 ILE A CA 1
ATOM 808 C C . ILE A 1 101 ? -19.208 -5.292 51.384 1.00 94.12 101 ILE A C 1
ATOM 810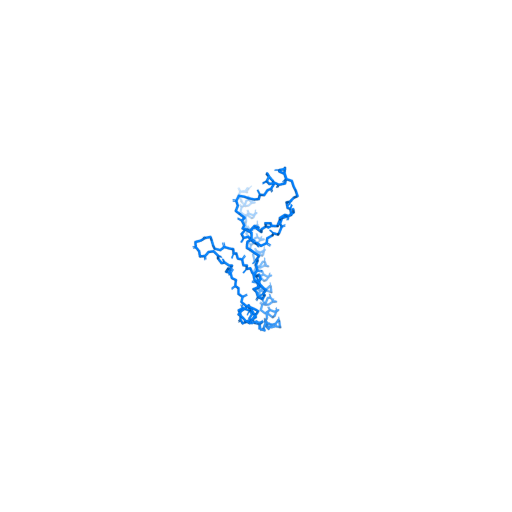 O O . ILE A 1 101 ? -18.635 -5.397 52.471 1.00 94.12 101 ILE A O 1
ATOM 814 N N . ALA A 1 102 ? -20.068 -4.300 51.134 1.00 92.00 102 ALA A N 1
ATOM 815 C CA . ALA A 1 102 ? -20.425 -3.298 52.136 1.00 92.00 102 ALA A CA 1
ATOM 816 C C . ALA A 1 102 ? -21.154 -3.927 53.335 1.00 92.00 102 ALA A C 1
ATOM 818 O O . ALA A 1 102 ? -20.834 -3.606 54.479 1.00 92.00 102 ALA A O 1
ATOM 819 N N . GLN A 1 103 ? -22.072 -4.863 53.081 1.00 91.12 103 GLN A N 1
ATOM 820 C CA . GLN A 1 103 ? -22.784 -5.608 54.121 1.00 91.12 103 GLN A CA 1
ATOM 821 C C . GLN A 1 103 ? -21.836 -6.475 54.956 1.00 91.12 103 GLN A C 1
ATOM 823 O O . GLN A 1 103 ? -21.894 -6.429 56.182 1.00 91.12 103 GLN A O 1
ATOM 828 N N . LEU A 1 104 ? -20.917 -7.206 54.317 1.00 89.75 104 LEU A N 1
ATOM 829 C CA . LEU A 1 104 ? -19.925 -8.030 55.017 1.00 89.75 104 LEU A CA 1
ATOM 830 C C . LEU A 1 104 ? -18.981 -7.186 55.886 1.00 89.75 104 LEU A C 1
ATOM 832 O O . LEU A 1 104 ? -18.697 -7.552 57.024 1.00 89.75 104 LEU A O 1
ATOM 836 N N . LYS A 1 105 ? -18.519 -6.033 55.384 1.00 81.69 105 LYS A N 1
ATOM 837 C CA . LYS A 1 105 ? -17.653 -5.119 56.150 1.00 81.69 105 LYS A CA 1
ATOM 838 C C . LYS A 1 105 ? -18.392 -4.423 57.296 1.00 81.69 105 LYS A C 1
ATOM 840 O O . LYS A 1 105 ? -17.823 -4.265 58.373 1.00 81.69 105 LYS A O 1
ATOM 845 N N . GLY A 1 106 ? -19.645 -4.022 57.080 1.00 71.12 106 GLY A N 1
ATOM 846 C CA . GLY A 1 106 ? -20.483 -3.405 58.110 1.00 71.12 106 GLY A CA 1
ATOM 847 C C . GLY A 1 106 ? -20.909 -4.387 59.205 1.00 71.12 106 GLY A C 1
ATOM 848 O O . GLY A 1 106 ? -20.928 -4.019 60.374 1.00 71.12 106 GLY A O 1
ATOM 849 N N . GLY A 1 107 ? -21.181 -5.646 58.847 1.00 58.53 107 GLY A N 1
ATOM 850 C CA . GLY A 1 107 ? -21.551 -6.708 59.789 1.00 58.53 107 GLY A CA 1
ATOM 851 C C . GLY A 1 107 ? -20.393 -7.243 60.638 1.00 58.53 107 GLY A C 1
ATOM 852 O O . GLY A 1 107 ? -20.630 -7.751 61.725 1.00 58.53 107 GLY A O 1
ATOM 853 N N . ALA A 1 108 ? -19.142 -7.091 60.192 1.00 54.91 108 ALA A N 1
ATOM 854 C CA . ALA A 1 108 ? -17.949 -7.493 60.948 1.00 54.91 108 ALA A CA 1
ATOM 855 C C . ALA A 1 108 ? -17.526 -6.489 62.047 1.00 54.91 108 ALA A C 1
ATOM 857 O O . ALA A 1 108 ? -16.493 -6.685 62.684 1.00 54.91 108 ALA A O 1
ATOM 858 N N . SER A 1 109 ? -18.291 -5.408 62.244 1.00 52.75 109 SER A N 1
ATOM 859 C CA . SER A 1 109 ? -17.996 -4.328 63.202 1.00 52.75 109 SER A CA 1
ATOM 860 C C . SER A 1 109 ? -18.982 -4.260 64.384 1.00 52.75 109 SER A C 1
ATOM 862 O O . SER A 1 109 ? -18.997 -3.252 65.090 1.00 52.75 109 SER A O 1
ATOM 864 N N . GLY A 1 110 ? -19.823 -5.287 64.573 1.00 47.62 110 GLY A N 1
ATOM 865 C CA . GLY A 1 110 ? -20.812 -5.395 65.657 1.00 47.62 110 GLY A CA 1
ATOM 866 C C . GLY A 1 110 ? -20.468 -6.465 66.680 1.00 47.62 110 GLY A C 1
ATOM 867 O O . GLY A 1 110 ? -19.877 -7.490 66.275 1.00 47.62 110 GLY A O 1
#

pLDDT: mean 89.79, std 10.24, range [47.62, 98.44]

Sequence (110 aa):
MIVYYSYSGQPYLVMDYDDLKKLPSQVTQIKPPEGIYAPYHFDENEGVWIGSTKQEFEKNLPKDATVNNDLLISQLTVKVALQENQITQLKGLVSQLTLEIAQLKGGASG

Secondary structure (DSSP, 8-state):
-EEEEETTS-EEEE-SHHHHTTS-SSEESSPPPTTEEEEEEEETTTTEEEEEEHHHHHHHS-------HHHHHHHHHHHHHHHHHHHHHHHHHHHHHHHHHHHHHHHTT-

InterPro domains:
  IPR059834 YomQ, N-terminal domain [PF27183] (1-59)

Nearest PDB structures (foldseek):
  1k8i-assembly1_A  TM=2.983E-01  e=7.613E+00  Mus musculus

Mean predicted aligned error: 13.04 Å

Solvent-accessible surface area (backbone atoms only — not comparable to full-atom values): 6564 Å² total; per-residue (Å²): 118,52,62,35,21,35,42,70,63,54,78,44,80,30,77,55,78,72,43,62,73,71,54,67,97,54,63,38,72,70,73,75,66,86,68,58,34,86,79,45,37,54,40,81,89,79,71,42,71,50,55,35,42,59,67,56,49,62,70,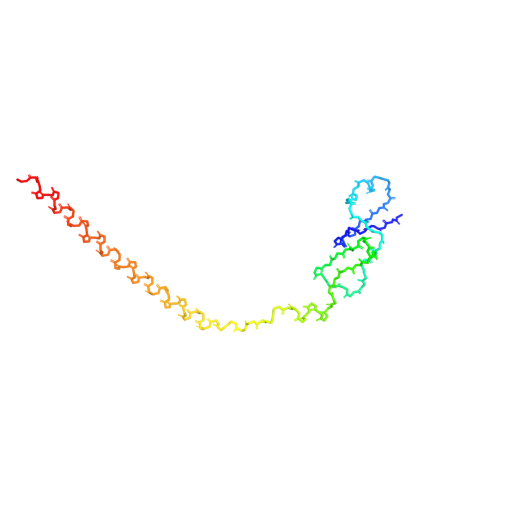66,46,80,71,80,72,80,71,56,59,69,61,52,50,50,54,50,52,53,52,49,54,52,51,54,51,52,52,51,52,51,52,51,51,52,53,51,53,52,52,52,52,50,50,56,60,59,62,73,74,113

Radius of gyration: 33.0 Å; Cα contacts (8 Å, |Δi|>4): 89; chains: 1; bounding box: 57×28×89 Å

Organism: NCBI:txid985762

Foldseek 3Di:
DAWKAAQQQRIQDDDDPVSVVVDDPGIDSDHADPQFDPPWGADPVVRHIDGDGPVRVVVPPPDPPVPPVVVVVVVVVVVVVVVVVVVVVVVVVVVVVVVVVVCVVVVVPD